Protein AF-A0A964AAT6-F1 (afdb_monomer_lite)

Radius of gyration: 22.57 Å; chains: 1; bounding box: 62×27×67 Å

pLDDT: mean 73.05, std 17.72, range [38.22, 91.12]

Sequence (87 aa):
MRLPLATIALLSALLPVSACKRDPEPGCAEAYDHMIALAKHEPEPDQREAFMRACVDAWDEERHDCLMAATTPDEALACRSQRANNR

Secondary structure (DSSP, 8-state):
--------------------PPPHHHHHHHHHHHHHHHHT----HHHHHHHHHHHHHT--HHHHHHHHH--SHHHHHH---GGGS--

Structure (mmCIF, N/CA/C/O backbone):
data_AF-A0A964AAT6-F1
#
_entry.id   AF-A0A964AAT6-F1
#
loop_
_atom_site.group_PDB
_atom_site.id
_atom_site.type_symbol
_atom_site.label_atom_id
_atom_site.label_alt_id
_atom_site.label_comp_id
_atom_site.label_asym_id
_atom_site.label_entity_id
_atom_site.label_seq_id
_atom_site.pdbx_PDB_ins_code
_atom_site.Cartn_x
_atom_site.Cartn_y
_atom_site.Cartn_z
_atom_site.occupancy
_atom_site.B_iso_or_equiv
_atom_site.auth_seq_id
_atom_site.auth_comp_id
_atom_site.auth_asym_id
_atom_site.auth_atom_id
_atom_site.pdbx_PDB_model_num
ATOM 1 N N . MET A 1 1 ? 48.565 -0.939 -52.052 1.00 40.22 1 MET A N 1
ATOM 2 C CA . MET A 1 1 ? 49.107 -0.378 -50.795 1.00 40.22 1 MET A CA 1
ATOM 3 C C . MET A 1 1 ? 48.056 -0.543 -49.710 1.00 40.22 1 MET A C 1
ATOM 5 O O . MET A 1 1 ? 46.876 -0.576 -50.021 1.00 40.22 1 MET A O 1
ATOM 9 N N . ARG A 1 2 ? 48.526 -0.789 -48.488 1.00 46.25 2 ARG A N 1
ATOM 10 C CA . ARG A 1 2 ? 47.821 -1.335 -47.320 1.00 46.25 2 ARG A CA 1
ATOM 11 C C . ARG A 1 2 ? 46.625 -0.470 -46.888 1.00 46.25 2 ARG A C 1
ATOM 13 O O . ARG A 1 2 ? 46.810 0.715 -46.643 1.00 46.25 2 ARG A O 1
ATOM 20 N N . LEU A 1 3 ? 45.447 -1.080 -46.753 1.00 40.03 3 LEU A N 1
ATOM 21 C CA . LEU A 1 3 ? 44.326 -0.555 -45.965 1.00 40.03 3 LEU A CA 1
ATOM 22 C C . LEU A 1 3 ? 44.502 -1.078 -44.531 1.00 40.03 3 LEU A C 1
ATOM 24 O O . LEU A 1 3 ? 44.379 -2.290 -44.335 1.00 40.03 3 LEU A O 1
ATOM 28 N N . PRO A 1 4 ? 44.846 -0.244 -43.536 1.00 48.12 4 PRO A N 1
ATOM 29 C CA . PRO A 1 4 ? 44.835 -0.690 -42.156 1.00 48.12 4 PRO A CA 1
ATOM 30 C C . PRO A 1 4 ? 43.397 -0.687 -41.637 1.00 48.12 4 PRO A C 1
ATOM 32 O O . PRO A 1 4 ? 42.694 0.322 -41.687 1.00 48.12 4 PRO A O 1
ATOM 35 N N . LEU A 1 5 ? 42.993 -1.857 -41.145 1.00 52.81 5 LEU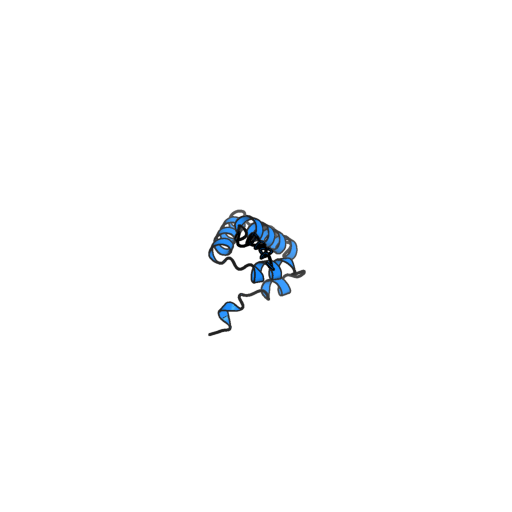 A N 1
ATOM 36 C CA . LEU A 1 5 ? 41.831 -2.064 -40.300 1.00 52.81 5 LEU A CA 1
ATOM 37 C C . LEU A 1 5 ? 41.848 -1.043 -39.152 1.00 52.81 5 LEU A C 1
ATOM 39 O O . LEU A 1 5 ? 42.722 -1.103 -38.289 1.00 52.81 5 LEU A O 1
ATOM 43 N N . ALA A 1 6 ? 40.871 -0.140 -39.126 1.00 53.97 6 ALA A N 1
ATOM 44 C CA . ALA A 1 6 ? 40.511 0.588 -37.919 1.00 53.97 6 ALA A CA 1
ATOM 45 C C . ALA A 1 6 ? 39.399 -0.205 -37.229 1.00 53.97 6 ALA A C 1
ATOM 47 O O . ALA A 1 6 ? 38.233 -0.184 -37.618 1.00 53.97 6 ALA A O 1
ATOM 48 N N . THR A 1 7 ? 39.837 -0.985 -36.255 1.00 55.66 7 THR A N 1
ATOM 49 C CA . THR A 1 7 ? 39.076 -1.723 -35.256 1.00 55.66 7 THR A CA 1
ATOM 50 C C . THR A 1 7 ? 37.888 -0.895 -34.762 1.00 55.66 7 THR A C 1
ATOM 52 O O . THR A 1 7 ? 38.067 0.141 -34.124 1.00 55.66 7 THR A O 1
ATOM 55 N N . ILE A 1 8 ? 36.666 -1.362 -35.030 1.00 53.91 8 ILE A N 1
ATOM 56 C CA . ILE A 1 8 ? 35.473 -0.897 -34.322 1.00 53.91 8 ILE A CA 1
ATOM 57 C C . ILE A 1 8 ? 35.654 -1.376 -32.881 1.00 53.91 8 ILE A C 1
ATOM 59 O O . ILE A 1 8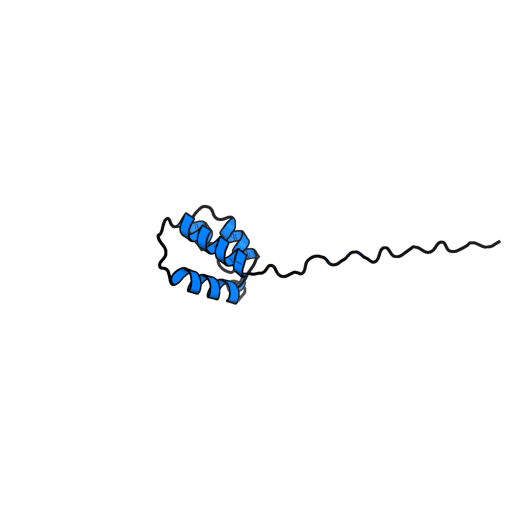 ? 35.488 -2.559 -32.587 1.00 53.91 8 ILE A O 1
ATOM 63 N N . ALA A 1 9 ? 36.094 -0.478 -32.002 1.00 49.88 9 ALA A N 1
ATOM 64 C CA . ALA A 1 9 ? 36.102 -0.730 -30.573 1.00 49.88 9 ALA A CA 1
ATOM 65 C C . ALA A 1 9 ? 34.652 -0.995 -30.155 1.00 49.88 9 ALA A C 1
ATOM 67 O O . ALA A 1 9 ? 33.800 -0.110 -30.238 1.00 49.88 9 ALA A O 1
ATOM 68 N N . LEU A 1 10 ? 34.379 -2.244 -29.775 1.00 48.22 10 LEU A N 1
ATOM 69 C CA . LEU A 1 10 ? 33.136 -2.658 -29.146 1.00 48.22 10 LEU A CA 1
ATOM 70 C C . LEU A 1 10 ? 32.853 -1.707 -27.973 1.00 48.22 10 LEU A C 1
ATOM 72 O O . LEU A 1 10 ? 33.490 -1.807 -26.924 1.00 48.22 10 LEU A O 1
ATOM 76 N N . LEU A 1 11 ? 31.866 -0.818 -28.121 1.00 47.78 11 LEU A N 1
ATOM 77 C CA . LEU A 1 11 ? 31.134 -0.271 -26.981 1.00 47.78 11 LEU A CA 1
ATOM 78 C C . LEU A 1 11 ? 30.287 -1.407 -26.387 1.00 47.78 11 LEU A C 1
ATOM 80 O O . LEU A 1 11 ? 29.073 -1.470 -26.548 1.00 47.78 11 LEU A O 1
ATOM 84 N N . SER A 1 12 ? 30.950 -2.348 -25.724 1.00 51.53 12 SER A N 1
ATOM 85 C CA . SER A 1 12 ? 30.324 -3.413 -24.946 1.00 51.53 12 SER A CA 1
ATOM 86 C C . SER A 1 12 ? 30.648 -3.199 -23.479 1.00 51.53 12 SER A C 1
ATOM 88 O O . SER A 1 12 ? 31.426 -3.927 -22.879 1.00 51.53 12 SER A O 1
ATOM 90 N N . ALA A 1 13 ? 30.044 -2.156 -22.920 1.00 50.62 13 ALA A N 1
ATOM 91 C CA . ALA A 1 13 ? 29.825 -2.026 -21.485 1.00 50.62 13 ALA A CA 1
ATOM 92 C C . ALA A 1 13 ? 28.595 -1.141 -21.231 1.00 50.62 13 ALA A C 1
ATOM 94 O O . ALA A 1 13 ? 28.606 -0.242 -20.395 1.00 50.62 13 ALA A O 1
ATOM 95 N N . LEU A 1 14 ? 27.509 -1.399 -21.970 1.00 49.06 14 LEU A N 1
ATOM 96 C CA . LEU A 1 14 ? 26.176 -1.155 -21.429 1.00 49.06 14 LEU A CA 1
ATOM 97 C C . LEU A 1 14 ? 26.015 -2.159 -20.290 1.00 49.06 14 LEU A C 1
ATOM 99 O O . LEU A 1 14 ? 25.672 -3.319 -20.503 1.00 49.06 14 LEU A O 1
ATOM 103 N N . LEU A 1 15 ? 26.382 -1.715 -19.092 1.00 50.22 15 LEU A N 1
ATOM 104 C CA . LEU A 1 15 ? 25.970 -2.325 -17.840 1.00 50.22 15 LEU A CA 1
ATOM 105 C C . LEU A 1 15 ? 24.475 -2.660 -17.963 1.00 50.22 15 LEU A C 1
ATOM 107 O O . LEU A 1 15 ? 23.692 -1.731 -18.185 1.00 50.22 15 LEU A O 1
ATOM 111 N N . PRO A 1 16 ? 24.033 -3.917 -17.788 1.00 45.22 16 PRO A N 1
ATOM 112 C CA . PRO A 1 16 ? 22.661 -4.146 -17.387 1.00 45.22 16 PRO A CA 1
ATOM 113 C C . PRO A 1 16 ? 22.563 -3.689 -15.926 1.00 45.22 16 PRO A C 1
ATOM 115 O O . PRO A 1 16 ? 22.577 -4.483 -14.990 1.00 45.22 16 PRO A O 1
ATOM 118 N N . VAL A 1 17 ? 22.535 -2.371 -15.722 1.00 55.25 17 VAL A N 1
ATOM 119 C CA . VAL A 1 17 ? 21.869 -1.809 -14.554 1.00 55.25 17 VAL A CA 1
ATOM 120 C C . VAL A 1 17 ? 20.406 -2.228 -14.691 1.00 55.25 17 VAL A C 1
ATOM 122 O O . VAL A 1 17 ? 19.863 -2.204 -15.795 1.00 55.25 17 VAL A O 1
ATOM 125 N N . SER A 1 18 ? 19.788 -2.593 -13.571 1.00 48.00 18 SER A N 1
ATOM 126 C CA . SER A 1 18 ? 18.335 -2.772 -13.432 1.00 48.00 18 SER A CA 1
ATOM 127 C C . SER A 1 18 ? 17.793 -4.182 -13.677 1.00 48.00 18 SER A C 1
ATOM 129 O O . SER A 1 18 ? 16.892 -4.403 -14.477 1.00 48.00 18 SER A O 1
ATOM 131 N N . ALA A 1 19 ? 18.259 -5.131 -12.870 1.00 46.28 19 ALA A N 1
ATOM 132 C CA . ALA A 1 19 ? 17.357 -6.128 -12.288 1.00 46.28 19 ALA A CA 1
ATOM 133 C C . ALA A 1 19 ? 17.618 -6.277 -10.780 1.00 46.28 19 ALA A C 1
ATOM 135 O O . ALA A 1 19 ? 17.491 -7.363 -10.216 1.00 46.28 19 ALA A O 1
ATOM 136 N N . CYS A 1 20 ? 17.999 -5.178 -10.112 1.00 49.53 20 CYS A N 1
ATOM 137 C CA . CYS A 1 20 ? 17.813 -5.079 -8.670 1.00 49.53 20 CYS A CA 1
ATOM 138 C C . CYS A 1 20 ? 16.304 -5.152 -8.452 1.00 49.53 20 CYS A C 1
ATOM 140 O O . CYS A 1 20 ? 15.623 -4.140 -8.605 1.00 49.53 20 CYS A O 1
ATOM 142 N N . LYS A 1 21 ? 15.773 -6.356 -8.202 1.00 55.25 21 LYS A N 1
ATOM 143 C CA . LYS A 1 21 ? 14.408 -6.511 -7.704 1.00 55.25 21 LYS A CA 1
ATOM 144 C C . LYS A 1 21 ? 14.285 -5.536 -6.544 1.00 55.25 21 LYS A C 1
ATOM 146 O O . LYS A 1 21 ? 15.056 -5.640 -5.590 1.00 55.25 21 LYS A O 1
ATOM 151 N N . ARG A 1 22 ? 13.406 -4.545 -6.699 1.00 67.25 22 ARG A N 1
ATOM 152 C CA . ARG A 1 22 ? 13.104 -3.590 -5.641 1.00 67.25 22 ARG A CA 1
ATOM 153 C C . ARG A 1 22 ? 12.743 -4.420 -4.414 1.00 67.25 22 ARG A C 1
ATOM 155 O O . ARG A 1 22 ? 11.962 -5.365 -4.532 1.00 67.25 22 ARG A O 1
ATOM 162 N N . ASP A 1 23 ? 13.405 -4.136 -3.299 1.00 76.06 23 ASP A N 1
ATOM 163 C CA . ASP A 1 23 ? 13.068 -4.772 -2.034 1.00 76.06 23 ASP A CA 1
ATOM 164 C C . ASP A 1 23 ? 11.575 -4.506 -1.772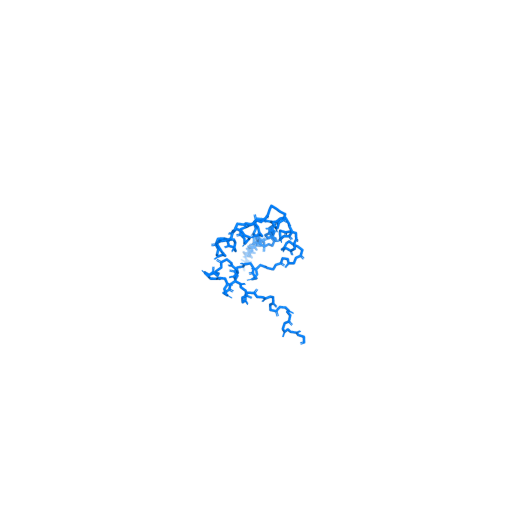 1.00 76.06 23 ASP A C 1
ATOM 166 O O . ASP A 1 23 ? 11.167 -3.338 -1.813 1.00 76.06 23 ASP A O 1
ATOM 170 N N . PRO A 1 24 ? 10.739 -5.549 -1.622 1.00 81.62 24 PRO A N 1
ATOM 171 C CA . PRO A 1 24 ? 9.308 -5.371 -1.442 1.00 81.62 24 PRO A CA 1
ATOM 172 C C . PRO A 1 24 ? 8.964 -4.779 -0.074 1.00 81.62 24 PRO A C 1
ATOM 174 O O . PRO A 1 24 ? 7.901 -4.181 0.055 1.00 81.62 24 PRO A O 1
ATOM 177 N N . GLU A 1 25 ? 9.829 -4.907 0.943 1.00 85.50 25 GLU A N 1
ATOM 178 C CA . GLU A 1 25 ? 9.498 -4.467 2.303 1.00 85.50 25 GLU A CA 1
ATOM 179 C C . GLU A 1 25 ? 9.193 -2.957 2.383 1.00 85.50 25 GLU A C 1
ATOM 181 O O . GLU A 1 25 ? 8.104 -2.610 2.848 1.00 85.50 25 GLU A O 1
ATOM 186 N N . PRO A 1 26 ? 10.044 -2.034 1.885 1.00 87.19 26 PRO A N 1
ATOM 187 C CA . PRO A 1 26 ? 9.720 -0.606 1.879 1.00 87.19 26 PRO A CA 1
ATOM 188 C C . PRO A 1 26 ? 8.437 -0.267 1.106 1.00 87.19 26 PRO A C 1
ATOM 190 O O . PRO A 1 26 ? 7.613 0.496 1.605 1.00 87.19 26 PRO A O 1
ATOM 193 N N . GLY A 1 27 ? 8.227 -0.872 -0.069 1.00 86.38 27 GLY A N 1
ATOM 194 C CA . GLY A 1 27 ? 7.028 -0.622 -0.880 1.00 86.38 27 GLY A CA 1
ATOM 195 C C . GLY A 1 27 ? 5.748 -1.120 -0.204 1.00 86.38 27 GLY A C 1
ATOM 196 O O . GLY A 1 27 ? 4.727 -0.440 -0.187 1.00 86.38 27 GLY A O 1
ATOM 197 N N . CYS A 1 28 ? 5.797 -2.282 0.445 1.00 87.69 28 CYS A N 1
ATOM 198 C CA . CYS A 1 28 ? 4.672 -2.786 1.227 1.00 87.69 28 CYS A CA 1
ATOM 199 C C . CYS A 1 28 ? 4.333 -1.874 2.418 1.00 87.69 28 CYS A C 1
ATOM 201 O O . CYS A 1 28 ? 3.153 -1.695 2.723 1.00 87.69 28 CYS A O 1
ATOM 203 N N . ALA A 1 29 ? 5.336 -1.276 3.072 1.00 88.88 29 ALA A N 1
ATOM 204 C CA . ALA A 1 29 ? 5.099 -0.347 4.176 1.00 88.88 29 ALA A CA 1
ATOM 205 C C . ALA A 1 29 ? 4.407 0.931 3.687 1.00 88.88 29 ALA A C 1
ATOM 207 O O . ALA A 1 29 ? 3.407 1.344 4.271 1.00 88.88 29 ALA A O 1
ATOM 208 N N . GLU A 1 30 ? 4.889 1.500 2.581 1.00 90.06 30 GLU A N 1
ATOM 209 C CA . GLU A 1 30 ? 4.288 2.677 1.945 1.00 90.06 30 GLU A CA 1
ATOM 210 C C . GLU A 1 30 ? 2.843 2.407 1.500 1.00 90.06 30 GLU A C 1
ATOM 212 O O . GLU A 1 30 ? 1.946 3.199 1.795 1.00 90.06 30 GLU A O 1
ATOM 217 N N . ALA A 1 31 ? 2.587 1.257 0.868 1.00 87.75 31 ALA A N 1
ATOM 218 C CA . ALA A 1 31 ? 1.244 0.865 0.451 1.00 87.75 31 ALA A CA 1
ATOM 219 C C . ALA A 1 31 ? 0.282 0.698 1.641 1.00 87.75 31 ALA A C 1
ATOM 221 O O . ALA A 1 31 ? -0.882 1.093 1.552 1.00 87.75 31 ALA A O 1
ATOM 222 N N . TYR A 1 32 ? 0.750 0.135 2.760 1.00 88.94 32 TYR A N 1
ATOM 223 C CA . TYR A 1 32 ? -0.054 0.023 3.979 1.00 88.94 32 TYR A CA 1
ATOM 224 C C . TYR A 1 32 ? -0.443 1.398 4.522 1.00 88.94 32 TYR A C 1
ATOM 226 O O . TYR A 1 32 ? -1.625 1.662 4.750 1.00 88.94 32 TYR A O 1
ATOM 234 N N . ASP A 1 33 ? 0.541 2.282 4.686 1.00 90.31 33 ASP A N 1
ATOM 235 C CA . ASP A 1 33 ? 0.327 3.622 5.228 1.00 90.31 33 ASP A CA 1
ATOM 236 C C . ASP A 1 33 ? -0.626 4.430 4.328 1.00 90.31 33 ASP A C 1
ATOM 238 O O . ASP A 1 33 ? -1.531 5.109 4.825 1.00 90.31 33 ASP A O 1
ATOM 242 N N . HIS A 1 34 ? -0.502 4.282 3.004 1.00 86.88 34 HIS A N 1
ATOM 243 C CA . HIS A 1 34 ? -1.412 4.885 2.028 1.00 86.88 34 HIS A CA 1
ATOM 244 C C . HIS A 1 34 ? -2.853 4.380 2.175 1.00 86.88 34 HIS A C 1
ATOM 246 O O . HIS A 1 34 ? -3.790 5.177 2.240 1.00 86.88 34 HIS A O 1
ATOM 252 N N . MET A 1 35 ? -3.063 3.066 2.310 1.00 86.44 35 MET A N 1
ATOM 253 C CA . MET A 1 35 ? -4.406 2.511 2.526 1.00 86.44 35 MET A CA 1
ATOM 254 C C . MET A 1 35 ? -5.04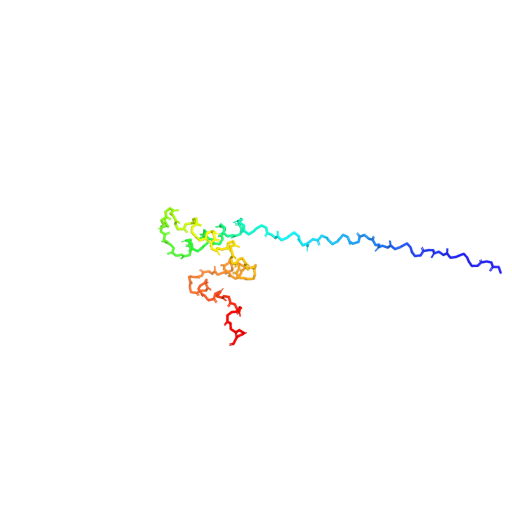1 2.996 3.834 1.00 86.44 35 MET A C 1
ATOM 256 O O . MET A 1 35 ? -6.231 3.316 3.855 1.00 86.44 35 MET A O 1
ATOM 260 N N . ILE A 1 36 ? -4.269 3.065 4.922 1.00 89.38 36 ILE A N 1
ATOM 261 C CA . ILE A 1 36 ? -4.746 3.580 6.211 1.00 89.38 36 ILE A CA 1
ATOM 262 C C . ILE A 1 36 ? -5.141 5.056 6.090 1.00 89.38 36 ILE A C 1
ATOM 264 O O . ILE A 1 36 ? -6.214 5.449 6.562 1.00 89.38 36 ILE A O 1
ATOM 268 N N . ALA A 1 37 ? -4.334 5.856 5.387 1.00 88.00 37 ALA A N 1
ATOM 269 C CA . ALA A 1 37 ? -4.645 7.252 5.105 1.00 88.00 37 ALA A CA 1
ATOM 270 C C . ALA A 1 37 ? -5.948 7.407 4.296 1.00 88.00 37 ALA A C 1
ATOM 272 O O . ALA A 1 37 ? -6.769 8.271 4.617 1.00 88.00 37 ALA A O 1
ATOM 273 N N . LEU A 1 38 ? -6.181 6.544 3.299 1.00 84.44 38 LEU A N 1
ATOM 274 C CA . LEU A 1 38 ? -7.415 6.530 2.502 1.00 84.44 38 LEU A CA 1
ATOM 275 C C . LEU A 1 38 ? -8.645 6.123 3.322 1.00 84.44 38 LEU A C 1
ATOM 277 O O . LEU A 1 38 ? -9.705 6.741 3.203 1.00 84.44 38 LEU A O 1
ATOM 281 N N . ALA A 1 39 ? -8.514 5.094 4.159 1.00 82.69 39 ALA A N 1
ATOM 282 C CA . ALA A 1 39 ? -9.612 4.567 4.962 1.00 82.69 39 ALA A CA 1
ATOM 283 C C . ALA A 1 39 ? -9.985 5.471 6.151 1.00 82.69 39 ALA A C 1
ATOM 285 O O . ALA A 1 39 ? -11.064 5.303 6.720 1.00 82.69 39 ALA A O 1
ATOM 286 N N . LYS A 1 40 ? -9.111 6.421 6.531 1.00 81.56 40 LYS A N 1
ATOM 287 C CA . LYS A 1 40 ? -9.243 7.253 7.745 1.00 81.56 40 LYS A CA 1
ATOM 288 C C . LYS A 1 40 ? -9.508 6.409 8.999 1.00 81.56 40 LYS A C 1
ATOM 290 O O . LYS A 1 40 ? -10.272 6.807 9.878 1.00 81.56 40 LYS A O 1
ATOM 295 N N . HIS A 1 41 ? -8.914 5.223 9.039 1.00 76.56 41 HIS A N 1
ATOM 296 C CA . HIS A 1 41 ? -9.097 4.239 10.096 1.00 76.56 41 HIS A CA 1
ATOM 297 C C . HIS A 1 41 ? -7.860 4.203 10.992 1.00 76.56 41 HIS A C 1
ATOM 299 O O . HIS A 1 41 ? -6.756 4.461 10.523 1.00 76.56 41 HIS A O 1
ATOM 305 N N . GLU A 1 42 ? -8.035 3.878 12.269 1.00 78.94 42 GLU A N 1
ATOM 306 C CA . GLU A 1 42 ? -6.914 3.634 13.174 1.00 78.94 42 GLU A CA 1
ATOM 307 C C . GLU A 1 42 ? -6.593 2.133 13.146 1.00 78.94 42 GLU A C 1
ATOM 309 O O . GLU A 1 42 ? -7.452 1.333 13.517 1.00 78.94 42 GLU A O 1
ATOM 314 N N . PRO A 1 43 ? -5.419 1.720 12.637 1.00 73.44 43 PRO A N 1
ATOM 315 C CA . PRO A 1 43 ? -5.093 0.309 12.518 1.00 73.44 43 PRO A CA 1
ATOM 316 C C . PRO A 1 43 ? -4.763 -0.319 13.870 1.00 73.44 43 PRO A C 1
ATOM 318 O O . PRO A 1 43 ? -4.054 0.268 14.687 1.00 73.44 43 PRO A O 1
ATOM 321 N N . GLU A 1 44 ? -5.175 -1.571 14.049 1.00 83.88 44 GLU A N 1
ATOM 322 C CA . GLU A 1 44 ? -4.698 -2.386 15.166 1.00 83.88 44 GLU A CA 1
ATOM 323 C C . GLU A 1 44 ? -3.195 -2.699 14.993 1.00 83.88 44 GLU A C 1
ATOM 325 O O . GLU A 1 44 ? -2.744 -2.920 13.860 1.00 83.88 44 GLU A O 1
ATOM 330 N N . PRO A 1 45 ? -2.410 -2.786 16.085 1.00 74.50 45 PRO A N 1
ATOM 331 C CA . PRO A 1 45 ? -0.956 -2.977 16.021 1.00 74.50 45 PRO A CA 1
ATOM 332 C C . PRO A 1 45 ? -0.524 -4.197 15.192 1.00 74.50 45 PRO A C 1
ATOM 334 O O . PRO A 1 45 ? 0.463 -4.138 14.457 1.00 74.50 45 PRO A O 1
ATOM 337 N N . ASP A 1 46 ? -1.305 -5.277 15.254 1.00 86.19 46 ASP A N 1
ATOM 338 C CA . ASP A 1 46 ? -0.982 -6.565 14.632 1.00 86.19 46 ASP A CA 1
ATOM 339 C C . ASP A 1 46 ? -1.335 -6.618 13.131 1.00 86.19 46 ASP A C 1
ATOM 341 O O . ASP A 1 46 ? -0.858 -7.487 12.394 1.00 86.19 46 ASP A O 1
ATOM 345 N N . GLN A 1 47 ? -2.159 -5.684 12.639 1.00 86.44 47 GLN A N 1
ATOM 346 C CA . GLN A 1 47 ? -2.613 -5.677 11.242 1.00 86.44 47 GLN A CA 1
ATOM 347 C C . GLN A 1 47 ? -1.500 -5.285 10.274 1.00 86.44 47 GLN A C 1
ATOM 349 O O . GLN A 1 47 ? -1.435 -5.817 9.163 1.00 86.44 47 GLN A O 1
ATOM 354 N N . ARG A 1 48 ? -0.598 -4.398 10.705 1.00 87.62 48 ARG A N 1
ATOM 355 C CA . ARG A 1 48 ? 0.525 -3.949 9.881 1.00 87.62 48 ARG A CA 1
ATOM 356 C C . ARG A 1 48 ? 1.468 -5.098 9.567 1.00 87.62 48 ARG A C 1
ATOM 358 O O . ARG A 1 48 ? 1.799 -5.309 8.407 1.00 87.62 48 ARG A O 1
ATOM 365 N N . GLU A 1 49 ? 1.867 -5.872 10.574 1.00 88.56 49 GLU A N 1
ATOM 366 C CA . GLU A 1 49 ? 2.775 -7.004 10.367 1.00 88.56 49 GLU A CA 1
ATOM 367 C C . GLU A 1 49 ? 2.136 -8.081 9.477 1.00 88.56 49 GLU A C 1
ATOM 369 O O . GLU A 1 49 ? 2.773 -8.581 8.546 1.00 88.56 49 GLU A O 1
ATOM 374 N N . ALA A 1 50 ? 0.857 -8.398 9.711 1.00 87.12 50 ALA A N 1
ATOM 375 C CA . ALA A 1 50 ? 0.121 -9.363 8.898 1.00 87.12 50 ALA A CA 1
ATOM 376 C C . ALA A 1 50 ? 0.009 -8.920 7.429 1.00 87.12 50 ALA A C 1
ATOM 378 O O . ALA A 1 50 ? 0.211 -9.733 6.523 1.00 87.12 50 ALA A O 1
ATOM 379 N N . PHE A 1 51 ? -0.265 -7.633 7.186 1.00 87.81 51 PHE A N 1
ATOM 380 C CA . PHE A 1 51 ? -0.293 -7.065 5.840 1.00 87.81 51 PHE A CA 1
ATOM 381 C C . PHE A 1 51 ? 1.082 -7.118 5.174 1.00 87.81 51 PHE A C 1
ATOM 383 O O . PHE A 1 51 ? 1.190 -7.595 4.047 1.00 87.81 51 PHE A O 1
ATOM 390 N N . MET A 1 52 ? 2.128 -6.671 5.872 1.00 89.25 52 MET A N 1
ATOM 391 C CA . MET A 1 52 ? 3.500 -6.649 5.361 1.00 89.25 52 MET A CA 1
ATOM 392 C C . MET A 1 52 ? 3.954 -8.037 4.921 1.00 89.25 52 MET A C 1
ATOM 394 O O . MET A 1 52 ? 4.431 -8.203 3.801 1.00 89.25 52 MET A O 1
ATOM 398 N N . ARG A 1 53 ? 3.721 -9.052 5.760 1.00 89.50 53 ARG A N 1
ATOM 399 C CA . ARG A 1 53 ? 4.049 -10.445 5.441 1.00 89.50 53 ARG A CA 1
ATOM 400 C C . ARG A 1 53 ? 3.322 -10.923 4.184 1.00 89.50 53 ARG A C 1
ATOM 402 O O . ARG A 1 53 ? 3.958 -11.420 3.261 1.00 89.50 53 ARG A O 1
ATOM 409 N N . ALA A 1 54 ? 2.007 -10.711 4.112 1.00 86.31 54 ALA A N 1
ATOM 410 C CA . ALA A 1 54 ? 1.209 -11.114 2.955 1.00 86.31 54 ALA A CA 1
ATOM 411 C C . ALA A 1 54 ? 1.591 -10.355 1.670 1.00 86.31 54 ALA A C 1
ATOM 413 O O . ALA A 1 54 ? 1.547 -10.927 0.581 1.00 86.31 54 ALA A O 1
ATOM 414 N N . CYS A 1 55 ? 1.960 -9.078 1.786 1.00 86.56 55 CYS A N 1
ATOM 415 C CA . CYS A 1 55 ? 2.386 -8.243 0.668 1.00 86.56 55 CYS A CA 1
ATOM 416 C C . CYS A 1 55 ? 3.745 -8.686 0.114 1.00 86.56 55 CYS A C 1
ATOM 418 O O . CYS A 1 55 ? 3.880 -8.813 -1.100 1.00 86.56 55 CYS A O 1
ATOM 420 N N . VAL A 1 56 ? 4.717 -8.991 0.979 1.00 87.25 56 VAL A N 1
ATOM 421 C CA . VAL A 1 56 ? 6.026 -9.521 0.568 1.00 87.25 56 VAL A CA 1
ATOM 422 C C . VAL A 1 56 ? 5.877 -10.900 -0.081 1.00 87.25 56 VAL A C 1
ATOM 424 O O . VAL A 1 56 ? 6.420 -11.125 -1.164 1.00 87.25 56 VAL A O 1
ATOM 427 N N . ASP A 1 57 ? 5.088 -11.796 0.521 1.00 85.62 57 ASP A N 1
ATOM 428 C CA . ASP A 1 57 ? 4.838 -13.145 -0.010 1.00 85.62 57 ASP A CA 1
ATOM 429 C C . ASP A 1 57 ? 4.160 -13.116 -1.393 1.00 85.62 57 ASP A C 1
ATOM 431 O O . ASP A 1 57 ? 4.419 -13.973 -2.243 1.00 85.62 57 ASP A O 1
ATOM 435 N N . ALA A 1 58 ? 3.293 -12.127 -1.631 1.00 84.69 58 ALA A N 1
ATOM 436 C CA . ALA A 1 58 ? 2.526 -11.965 -2.865 1.00 84.69 58 ALA A CA 1
ATOM 437 C C . ALA A 1 58 ? 2.971 -10.757 -3.710 1.00 84.69 58 ALA A C 1
ATOM 439 O O . ALA A 1 58 ? 2.155 -10.235 -4.477 1.00 84.69 58 ALA A O 1
ATOM 440 N N . TRP A 1 59 ? 4.226 -10.313 -3.565 1.00 84.38 59 TRP A N 1
ATOM 441 C CA . TRP A 1 59 ? 4.703 -9.063 -4.160 1.00 84.38 59 TRP A CA 1
ATOM 442 C C . TRP A 1 59 ? 4.457 -8.994 -5.670 1.00 84.38 59 TRP A C 1
ATOM 444 O O . TRP A 1 59 ? 4.820 -9.897 -6.433 1.00 84.38 59 TRP A O 1
ATOM 454 N N . ASP A 1 60 ? 3.866 -7.878 -6.086 1.00 81.44 60 ASP A N 1
ATOM 455 C CA . ASP A 1 60 ? 3.537 -7.550 -7.466 1.00 81.44 60 ASP A CA 1
ATOM 456 C C . ASP A 1 60 ? 3.696 -6.032 -7.645 1.00 81.44 60 ASP A C 1
ATOM 458 O O . ASP A 1 60 ? 2.939 -5.246 -7.072 1.00 81.44 60 ASP A O 1
ATOM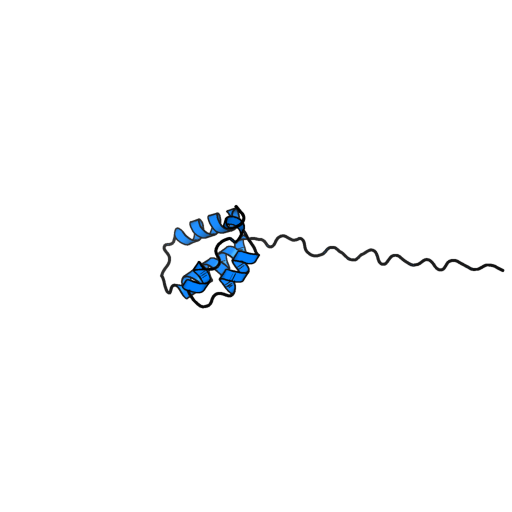 462 N N . GLU A 1 61 ? 4.722 -5.631 -8.399 1.00 80.38 61 GLU A N 1
ATOM 463 C CA . GLU A 1 61 ? 5.093 -4.225 -8.601 1.00 80.38 61 GLU A CA 1
ATOM 464 C C . GLU A 1 61 ? 3.988 -3.442 -9.329 1.00 80.38 61 GLU A C 1
ATOM 466 O O . GLU A 1 61 ? 3.679 -2.321 -8.936 1.00 80.38 61 GLU A O 1
ATOM 471 N N . GLU A 1 62 ? 3.304 -4.048 -10.307 1.00 80.00 62 GLU A N 1
ATOM 472 C CA . GLU A 1 62 ? 2.204 -3.388 -11.029 1.00 80.00 62 GLU A CA 1
ATOM 473 C C . GLU A 1 62 ? 1.012 -3.122 -10.103 1.00 80.00 62 GLU A C 1
ATOM 475 O O . GLU A 1 62 ? 0.350 -2.082 -10.170 1.00 80.00 62 GLU A O 1
ATOM 480 N N . ARG A 1 63 ? 0.743 -4.067 -9.197 1.00 79.75 63 ARG A N 1
ATOM 481 C CA . ARG A 1 63 ? -0.308 -3.917 -8.190 1.00 79.75 63 ARG A CA 1
ATOM 482 C C . ARG A 1 63 ? 0.041 -2.852 -7.155 1.00 79.75 63 ARG A C 1
ATOM 484 O O . ARG A 1 63 ? -0.848 -2.103 -6.753 1.00 79.75 63 ARG A O 1
ATOM 491 N N . HIS A 1 64 ? 1.297 -2.798 -6.721 1.00 85.31 64 HIS A N 1
ATOM 492 C CA . HIS A 1 64 ? 1.781 -1.752 -5.827 1.00 85.31 64 HIS A CA 1
ATOM 493 C C . HIS A 1 64 ? 1.602 -0.368 -6.460 1.00 85.31 64 HIS A C 1
ATOM 495 O O . HIS A 1 64 ? 0.983 0.505 -5.857 1.00 85.31 64 HIS A O 1
ATOM 501 N N . ASP A 1 65 ? 2.053 -0.186 -7.700 1.00 86.44 65 ASP A N 1
ATOM 502 C CA . ASP A 1 65 ? 1.961 1.101 -8.390 1.00 86.44 65 ASP A CA 1
ATOM 503 C C . ASP A 1 65 ? 0.501 1.541 -8.593 1.00 86.44 65 ASP A C 1
ATOM 505 O O . ASP A 1 65 ? 0.176 2.716 -8.412 1.00 86.44 65 ASP A O 1
ATOM 509 N N . CYS A 1 66 ? -0.408 0.598 -8.876 1.00 87.19 66 CYS A N 1
ATOM 510 C CA . CYS A 1 66 ? -1.850 0.861 -8.902 1.00 87.19 66 CYS A CA 1
ATOM 511 C C . CYS A 1 66 ? -2.372 1.357 -7.545 1.00 87.19 66 CYS A C 1
ATOM 513 O O . CYS A 1 66 ? -3.092 2.355 -7.490 1.00 87.19 66 CYS A O 1
ATOM 515 N N . LEU A 1 67 ? -2.000 0.683 -6.449 1.00 88.44 67 LEU A N 1
ATOM 516 C CA . LEU A 1 67 ? -2.414 1.074 -5.099 1.00 88.44 67 LEU A CA 1
ATOM 517 C C . LEU A 1 67 ? -1.909 2.474 -4.742 1.00 88.44 67 LEU A C 1
ATOM 519 O O . LEU A 1 67 ? -2.678 3.271 -4.214 1.00 88.44 67 LEU A O 1
ATOM 523 N N . MET A 1 68 ? -0.659 2.797 -5.076 1.00 89.00 68 MET A N 1
ATOM 524 C CA . MET A 1 68 ? -0.074 4.115 -4.810 1.00 89.00 68 MET A CA 1
ATOM 525 C C . MET A 1 68 ? -0.705 5.234 -5.645 1.00 89.00 68 MET A C 1
ATOM 527 O O . MET A 1 68 ? -0.740 6.384 -5.211 1.00 89.00 68 MET A O 1
ATOM 531 N N . ALA A 1 69 ? -1.229 4.916 -6.830 1.00 89.75 69 ALA A N 1
ATOM 532 C CA . ALA A 1 69 ? -1.966 5.867 -7.656 1.00 89.75 69 ALA A CA 1
ATOM 533 C C . ALA A 1 69 ? -3.419 6.086 -7.190 1.00 89.75 69 ALA A C 1
ATOM 535 O O . ALA A 1 69 ? -4.033 7.082 -7.577 1.00 89.75 69 ALA A O 1
ATOM 536 N N . ALA A 1 70 ? -3.982 5.179 -6.382 1.00 89.12 70 ALA A N 1
ATOM 537 C CA . ALA A 1 70 ? -5.358 5.283 -5.909 1.00 89.12 70 ALA A CA 1
ATOM 538 C C . ALA A 1 70 ? -5.543 6.486 -4.972 1.00 89.12 70 ALA A C 1
ATOM 540 O O . ALA A 1 70 ? -4.747 6.725 -4.066 1.00 89.12 70 ALA A O 1
ATOM 541 N N . THR A 1 71 ? -6.636 7.221 -5.154 1.00 91.12 71 THR A N 1
ATOM 542 C CA . THR A 1 71 ? -7.001 8.394 -4.340 1.00 91.12 71 THR A CA 1
ATOM 543 C C . THR A 1 71 ? -8.235 8.153 -3.477 1.00 91.12 71 THR A C 1
ATOM 545 O O . THR A 1 71 ? -8.557 8.959 -2.601 1.00 91.12 71 THR A O 1
ATOM 548 N N . THR A 1 72 ? -8.921 7.031 -3.700 1.00 87.25 72 THR A N 1
ATOM 549 C CA . THR A 1 72 ? -10.092 6.599 -2.937 1.00 87.25 72 THR A CA 1
ATOM 550 C C . THR A 1 72 ? -9.980 5.124 -2.530 1.00 87.25 72 THR A C 1
ATOM 552 O O . THR A 1 72 ? -9.278 4.348 -3.186 1.00 87.25 72 THR A O 1
ATOM 555 N N . PRO A 1 73 ? -10.693 4.694 -1.471 1.00 83.62 73 PRO A N 1
ATOM 556 C CA . PRO A 1 73 ? -10.745 3.284 -1.086 1.00 83.62 73 PRO A CA 1
ATOM 557 C C . PRO A 1 73 ? -11.267 2.363 -2.201 1.00 83.62 73 PRO A C 1
ATOM 559 O O . PRO A 1 73 ? -10.754 1.259 -2.371 1.00 83.62 73 PRO A O 1
ATOM 562 N N . ASP A 1 74 ? -12.251 2.818 -2.983 1.00 85.94 74 ASP A N 1
ATOM 563 C CA . ASP A 1 74 ? -12.830 2.032 -4.079 1.00 85.94 74 ASP A CA 1
ATOM 564 C C . ASP A 1 74 ? -11.812 1.776 -5.203 1.00 85.94 74 ASP A C 1
ATOM 566 O O . ASP A 1 74 ? -11.725 0.660 -5.718 1.00 85.94 74 ASP A O 1
ATOM 570 N N . GLU A 1 75 ? -10.990 2.776 -5.539 1.00 85.81 75 GLU A N 1
ATOM 571 C CA . GLU A 1 75 ? -9.888 2.633 -6.502 1.00 85.81 75 GLU A CA 1
ATOM 572 C C . GLU A 1 75 ? -8.829 1.643 -6.004 1.00 85.81 75 GLU A C 1
ATOM 574 O O . GLU A 1 75 ? -8.414 0.754 -6.747 1.00 85.81 75 GLU A O 1
ATOM 579 N N . ALA A 1 76 ? -8.449 1.724 -4.725 1.00 86.00 76 ALA A N 1
ATOM 580 C CA . ALA A 1 76 ? -7.492 0.793 -4.132 1.00 86.00 76 ALA A CA 1
ATOM 581 C C . ALA A 1 76 ? -8.020 -0.658 -4.144 1.00 86.00 76 ALA A C 1
ATOM 583 O O . ALA A 1 76 ? -7.282 -1.600 -4.446 1.00 86.00 76 ALA A O 1
ATOM 584 N N . LEU A 1 77 ? -9.319 -0.856 -3.881 1.00 83.31 77 LEU A N 1
ATOM 585 C CA . LEU A 1 77 ? -9.977 -2.167 -3.957 1.00 83.31 77 LEU A CA 1
ATOM 586 C C . LEU A 1 77 ? -10.081 -2.714 -5.387 1.00 83.31 77 LEU A C 1
ATOM 588 O O . LEU A 1 77 ? -10.179 -3.937 -5.552 1.00 83.31 77 LEU A O 1
ATOM 592 N N . ALA A 1 78 ? -10.066 -1.846 -6.402 1.00 86.38 78 ALA A N 1
ATOM 593 C CA . ALA A 1 78 ? -10.091 -2.223 -7.813 1.00 86.38 78 ALA A CA 1
ATOM 594 C C . ALA A 1 78 ? -8.729 -2.727 -8.328 1.00 86.38 78 ALA A C 1
ATOM 596 O O . ALA A 1 78 ? -8.702 -3.490 -9.294 1.00 86.38 78 ALA A O 1
ATOM 597 N N . CYS A 1 79 ? -7.618 -2.417 -7.648 1.00 82.38 79 CYS A N 1
ATOM 598 C CA . CYS A 1 79 ? -6.259 -2.877 -7.979 1.00 82.3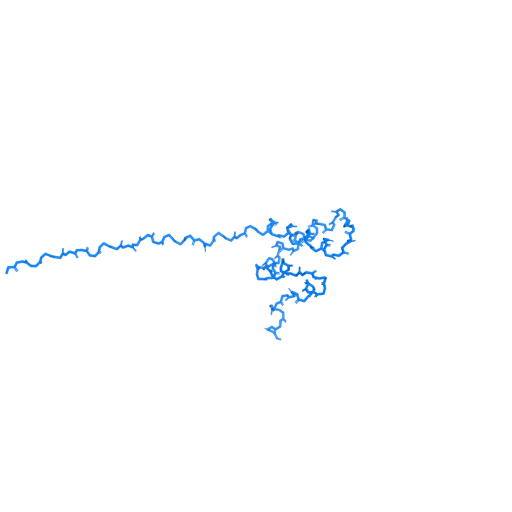8 79 CYS A CA 1
ATOM 599 C C . CYS A 1 79 ? -6.014 -4.394 -7.763 1.00 82.38 79 CYS A C 1
ATOM 601 O O . CYS A 1 79 ? -4.887 -4.818 -7.507 1.00 82.38 79 CYS A O 1
ATOM 603 N N . ARG A 1 80 ? -7.041 -5.258 -7.808 1.00 69.56 80 ARG A N 1
ATOM 604 C CA . ARG A 1 80 ? -6.874 -6.713 -7.603 1.00 69.56 80 ARG A CA 1
ATOM 605 C C . ARG A 1 80 ? -5.984 -7.330 -8.682 1.00 69.56 80 ARG A C 1
ATOM 607 O O . ARG A 1 80 ? -5.967 -6.888 -9.826 1.00 69.56 80 ARG A O 1
ATOM 614 N N . SER A 1 81 ? -5.283 -8.400 -8.303 1.00 58.41 81 SER A N 1
ATOM 615 C CA . SER A 1 81 ? -4.348 -9.125 -9.162 1.00 58.41 81 SER A CA 1
ATOM 616 C C . SER A 1 81 ? -5.002 -9.538 -10.485 1.00 58.41 81 SER A C 1
ATOM 618 O O . SER A 1 81 ? -5.814 -10.464 -10.543 1.00 58.41 81 SER A O 1
ATOM 620 N N . GLN A 1 82 ? -4.582 -8.912 -11.588 1.00 49.66 82 GLN A N 1
ATOM 621 C CA . GLN A 1 82 ? -4.976 -9.326 -12.943 1.00 49.66 82 GLN A CA 1
ATOM 622 C C . GLN A 1 82 ? -4.587 -10.790 -13.238 1.00 49.66 82 GLN A C 1
ATOM 624 O O . GLN A 1 82 ? -5.123 -11.424 -14.144 1.00 49.66 82 GLN A O 1
ATOM 629 N N . ARG A 1 83 ? -3.724 -11.381 -12.402 1.00 47.53 83 ARG A N 1
ATOM 630 C CA . ARG A 1 83 ? -3.338 -12.795 -12.424 1.00 47.53 83 ARG A CA 1
ATOM 631 C C . ARG A 1 83 ? -4.493 -13.782 -12.190 1.00 47.53 83 ARG A C 1
ATOM 633 O O . ARG A 1 83 ? -4.374 -14.928 -12.608 1.00 47.53 83 ARG A O 1
ATOM 640 N N . ALA A 1 84 ? -5.596 -13.372 -11.555 1.00 42.50 84 ALA A N 1
ATOM 641 C CA . ALA A 1 84 ? -6.742 -14.252 -11.294 1.00 42.50 84 ALA A CA 1
ATOM 642 C C . ALA A 1 84 ? -7.773 -14.320 -12.444 1.00 42.50 84 ALA A C 1
ATOM 644 O O . ALA A 1 84 ? -8.642 -15.183 -12.404 1.00 42.50 84 ALA A O 1
ATOM 645 N N . ASN A 1 85 ? -7.669 -13.456 -13.465 1.00 38.22 85 ASN A N 1
ATOM 646 C CA . ASN A 1 85 ? -8.636 -13.364 -14.576 1.00 38.22 85 ASN A CA 1
ATOM 647 C C . ASN A 1 85 ? -8.162 -14.018 -15.893 1.00 38.22 85 ASN A C 1
ATOM 649 O O . ASN A 1 85 ? -8.853 -13.932 -16.902 1.00 38.22 85 ASN A O 1
ATOM 653 N N . ASN A 1 86 ? -7.005 -14.690 -15.884 1.00 40.88 86 ASN A N 1
ATOM 654 C CA . ASN A 1 86 ? -6.496 -15.514 -16.992 1.00 40.88 86 ASN A CA 1
ATOM 655 C C . ASN A 1 86 ? -6.600 -17.015 -16.659 1.00 40.88 86 ASN A C 1
ATOM 657 O O . ASN A 1 86 ? -5.625 -17.760 -16.801 1.00 40.88 86 ASN A O 1
ATOM 661 N N . ARG A 1 87 ? -7.756 -17.462 -16.157 1.00 40.12 87 ARG A N 1
ATOM 662 C CA . ARG A 1 87 ? -8.040 -18.885 -15.950 1.00 40.12 87 ARG A CA 1
ATOM 663 C C . ARG A 1 87 ? -9.430 -19.259 -16.428 1.00 40.12 87 ARG A C 1
ATOM 665 O O . ARG A 1 87 ? -10.362 -18.479 -16.148 1.00 40.12 87 ARG A O 1
#

Foldseek 3Di:
DDDDDPDPPPPPPPPPDDPPPPQQQVLQQVLVVLLCVQVVDDDDPVVSVVSSVVCNVVPDPQLSVQSVPDPHNVSNVVSPPPVVVPD